Protein AF-A0A535D8J3-F1 (afdb_monomer)

Foldseek 3Di:
DPPPPDDVVVVVVVLVVVLVVCVVVVDPPVVSVVVVVVVVVVVVVVVVVVVVLVVVQVVQCVVCVVVVHHGQPDCPHSNSCVSVVVVVVVVPDDDDDDPPDDPVCVVCV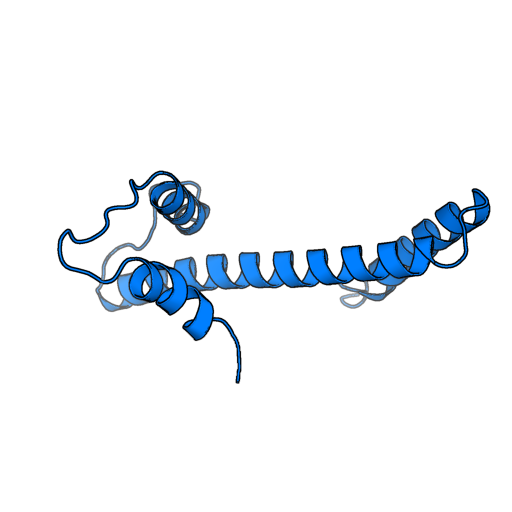VVVVPDDD

Mean predicted aligned error: 8.71 Å

Structure (mmCIF, N/CA/C/O backbone):
data_AF-A0A535D8J3-F1
#
_entry.id   AF-A0A535D8J3-F1
#
loop_
_atom_site.group_PDB
_atom_site.id
_atom_site.type_symbol
_atom_site.label_atom_id
_atom_site.label_alt_id
_atom_site.labe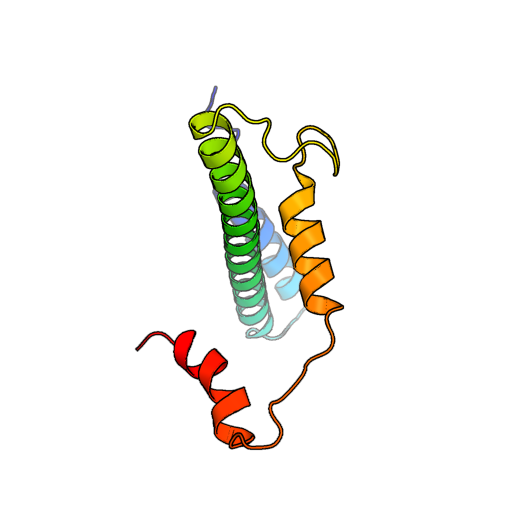l_comp_id
_atom_site.label_asym_id
_atom_site.label_entity_id
_atom_site.label_seq_id
_atom_site.pdbx_PDB_ins_code
_atom_site.Cartn_x
_atom_site.Cartn_y
_atom_site.Cartn_z
_atom_site.occupancy
_atom_site.B_iso_or_equiv
_atom_site.auth_seq_id
_atom_site.auth_comp_id
_atom_site.auth_asym_id
_atom_site.auth_atom_id
_atom_site.pdbx_PDB_model_num
ATOM 1 N N . MET A 1 1 ? 20.474 21.789 -7.745 1.00 48.12 1 MET A N 1
ATOM 2 C CA . MET A 1 1 ? 21.016 20.696 -6.904 1.00 48.12 1 MET A CA 1
ATOM 3 C C . MET A 1 1 ? 19.954 19.678 -6.453 1.00 48.12 1 MET A C 1
ATOM 5 O O . MET A 1 1 ? 20.320 18.5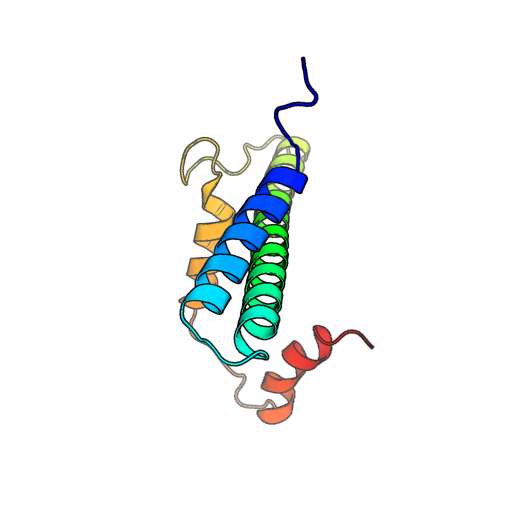44 -6.197 1.00 48.12 1 MET A O 1
ATOM 9 N N . LEU A 1 2 ? 18.654 20.023 -6.411 1.00 57.78 2 LEU A N 1
ATOM 10 C CA . LEU A 1 2 ? 17.565 19.108 -6.003 1.00 57.78 2 LEU A CA 1
ATOM 11 C C . LEU A 1 2 ? 16.944 18.260 -7.138 1.00 57.78 2 LEU A C 1
ATOM 13 O O . LEU A 1 2 ? 16.187 17.344 -6.857 1.00 57.78 2 LEU A O 1
ATOM 17 N N . ALA A 1 3 ? 17.268 18.531 -8.408 1.00 60.47 3 ALA A N 1
ATOM 18 C CA . ALA A 1 3 ? 16.669 17.839 -9.559 1.00 60.47 3 ALA A CA 1
ATOM 19 C C . ALA A 1 3 ? 17.281 16.456 -9.870 1.00 60.47 3 ALA A C 1
ATOM 21 O O . ALA A 1 3 ? 16.703 15.702 -10.639 1.00 60.47 3 ALA A O 1
ATOM 22 N N . ALA A 1 4 ? 18.431 16.116 -9.278 1.00 59.62 4 ALA A N 1
ATOM 23 C CA . ALA A 1 4 ? 19.148 14.866 -9.555 1.00 59.62 4 ALA A CA 1
ATOM 24 C C . ALA A 1 4 ? 18.654 13.662 -8.728 1.00 59.62 4 ALA A C 1
ATOM 26 O O . ALA A 1 4 ? 19.032 12.535 -9.004 1.00 59.62 4 ALA A O 1
ATOM 27 N N . TRP A 1 5 ? 17.836 13.887 -7.696 1.00 58.53 5 TRP A N 1
ATOM 28 C CA . TRP A 1 5 ? 17.475 12.852 -6.716 1.00 58.53 5 TRP A CA 1
ATOM 29 C C . TRP A 1 5 ? 16.174 12.103 -7.040 1.00 58.53 5 TRP A C 1
ATOM 31 O O . TRP A 1 5 ? 15.852 11.138 -6.356 1.00 58.53 5 TRP A O 1
ATOM 41 N N . TYR A 1 6 ? 15.425 12.542 -8.058 1.00 59.53 6 TYR A N 1
ATOM 42 C CA . TYR A 1 6 ? 14.122 11.977 -8.437 1.00 59.53 6 TYR A CA 1
ATOM 43 C C . TYR A 1 6 ? 13.918 11.978 -9.957 1.00 59.53 6 TYR A C 1
ATOM 45 O O . TYR A 1 6 ? 12.842 12.308 -10.461 1.00 59.53 6 TYR A O 1
ATOM 53 N N . ASP A 1 7 ? 14.960 11.638 -10.714 1.00 70.25 7 ASP A N 1
ATOM 54 C CA . ASP A 1 7 ? 14.803 11.488 -12.152 1.00 70.25 7 ASP A CA 1
ATOM 55 C C . ASP A 1 7 ? 14.187 10.122 -12.477 1.00 70.25 7 ASP A C 1
ATOM 57 O O . ASP A 1 7 ? 14.873 9.117 -12.636 1.00 70.25 7 ASP A O 1
ATOM 61 N N . LEU A 1 8 ? 12.856 10.070 -12.579 1.00 67.25 8 LEU A N 1
ATOM 62 C CA . LEU A 1 8 ? 12.122 8.869 -13.008 1.00 67.25 8 LEU A CA 1
ATOM 63 C C . LEU A 1 8 ? 12.591 8.350 -14.383 1.00 67.25 8 LEU A C 1
ATOM 65 O O . LEU A 1 8 ? 12.330 7.195 -14.727 1.00 67.25 8 LEU A O 1
ATOM 69 N N . ARG A 1 9 ? 13.312 9.177 -15.156 1.00 70.75 9 ARG A N 1
ATOM 70 C CA . ARG A 1 9 ? 13.951 8.775 -16.411 1.00 70.75 9 ARG A CA 1
ATOM 71 C C . ARG A 1 9 ? 15.096 7.791 -16.190 1.00 70.75 9 ARG A C 1
ATOM 73 O O . ARG A 1 9 ? 15.287 6.949 -17.053 1.00 70.75 9 ARG A O 1
ATOM 80 N N . ASP A 1 10 ? 15.788 7.804 -15.050 1.00 75.62 10 ASP A N 1
ATOM 81 C CA . ASP A 1 10 ? 16.853 6.829 -14.763 1.00 75.62 10 ASP A CA 1
ATOM 82 C C . ASP A 1 10 ? 16.29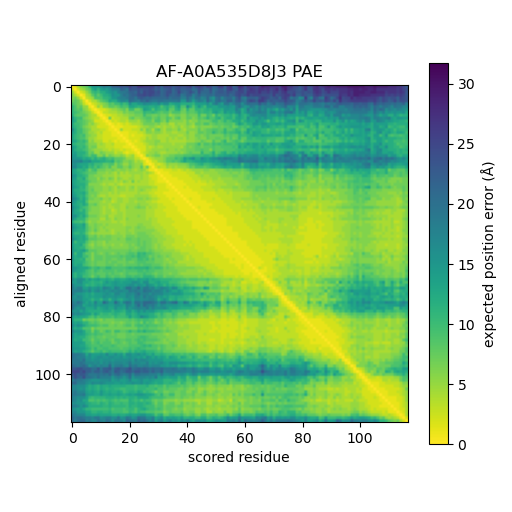5 5.411 -14.608 1.00 75.62 10 ASP A C 1
ATOM 84 O O . ASP A 1 10 ? 16.877 4.452 -15.113 1.00 75.62 10 ASP A O 1
ATOM 88 N N . ILE A 1 11 ? 15.116 5.276 -13.991 1.00 72.88 11 ILE A N 1
ATOM 89 C CA . ILE A 1 11 ? 14.395 3.997 -13.918 1.00 72.88 11 ILE A CA 1
ATOM 90 C C . ILE A 1 11 ? 13.958 3.568 -15.324 1.00 72.88 11 ILE A C 1
ATOM 92 O O . ILE A 1 11 ? 14.121 2.407 -15.689 1.00 72.88 11 ILE A O 1
ATOM 96 N N . GLY A 1 12 ? 13.459 4.506 -16.136 1.00 77.19 12 GLY A N 1
ATOM 97 C CA . GLY A 1 12 ? 13.112 4.249 -17.537 1.00 77.19 12 GLY A CA 1
ATOM 98 C C . GLY A 1 12 ? 14.310 3.800 -18.383 1.00 77.19 12 GLY A C 1
ATOM 99 O O . GLY A 1 12 ? 14.191 2.847 -19.148 1.00 77.19 12 GLY A O 1
ATOM 100 N N . ASN A 1 13 ? 15.473 4.423 -18.192 1.00 82.38 13 ASN A N 1
ATOM 101 C CA . ASN A 1 13 ? 16.720 4.085 -18.878 1.00 82.38 13 ASN A CA 1
ATOM 102 C C . ASN A 1 13 ? 17.258 2.717 -18.432 1.00 82.38 13 ASN A C 1
ATOM 104 O O . ASN A 1 13 ? 17.710 1.939 -19.266 1.00 82.38 13 ASN A O 1
ATOM 108 N N . ALA A 1 14 ? 17.173 2.395 -17.137 1.00 80.25 14 ALA A N 1
ATOM 109 C CA . ALA A 1 14 ? 17.581 1.096 -16.599 1.00 80.25 14 ALA A CA 1
ATOM 110 C C . ALA A 1 14 ? 16.672 -0.044 -17.085 1.00 80.25 14 ALA A C 1
ATOM 112 O O . ALA A 1 14 ? 17.160 -1.110 -17.457 1.00 80.25 14 ALA A O 1
ATOM 113 N N . VAL A 1 15 ? 15.355 0.188 -17.125 1.00 81.06 15 VAL A N 1
ATOM 114 C CA . VAL A 1 15 ? 14.403 -0.759 -17.718 1.00 81.06 15 VAL A CA 1
ATOM 115 C C . VAL A 1 15 ? 14.672 -0.898 -19.217 1.00 81.06 15 VAL A C 1
ATOM 117 O O . VAL A 1 15 ? 14.730 -2.021 -19.700 1.00 81.06 15 VAL A O 1
ATOM 120 N N . GLY A 1 16 ? 14.922 0.198 -19.939 1.00 80.75 16 GLY A N 1
ATOM 121 C CA . GLY A 1 16 ? 15.310 0.171 -21.354 1.00 80.75 16 GLY A CA 1
ATOM 122 C C . GLY A 1 16 ? 16.562 -0.671 -21.612 1.00 80.75 16 GLY A C 1
ATOM 123 O O . GLY A 1 16 ? 16.514 -1.592 -22.417 1.00 80.75 16 GLY A O 1
ATOM 124 N N . ALA A 1 17 ? 17.631 -0.449 -20.844 1.00 83.94 17 ALA A N 1
ATOM 125 C CA . ALA A 1 17 ? 18.871 -1.220 -20.949 1.00 83.94 17 ALA A CA 1
ATOM 126 C C . ALA A 1 17 ? 18.670 -2.720 -20.660 1.00 83.94 17 ALA A C 1
ATOM 128 O O . ALA A 1 17 ? 19.274 -3.566 -21.316 1.00 83.94 17 ALA A O 1
ATOM 129 N N . LEU A 1 18 ? 17.796 -3.062 -19.708 1.00 83.00 18 LEU A N 1
ATOM 130 C CA . LEU A 1 18 ? 17.432 -4.450 -19.411 1.00 83.00 18 LEU A CA 1
ATOM 131 C C . LEU A 1 18 ? 16.650 -5.085 -20.569 1.00 83.00 18 LEU A C 1
ATOM 133 O O . LEU A 1 18 ? 16.883 -6.242 -20.911 1.00 83.00 18 LEU A O 1
ATOM 137 N N . LEU A 1 19 ? 15.730 -4.341 -21.183 1.00 82.88 19 LEU A N 1
ATOM 138 C CA . LEU A 1 19 ? 14.949 -4.815 -22.327 1.00 82.88 19 LEU A CA 1
ATOM 139 C C . LEU A 1 19 ? 15.819 -4.993 -23.576 1.00 82.88 19 LEU A C 1
ATOM 141 O O . LEU A 1 19 ? 15.653 -5.988 -24.283 1.00 82.88 19 LEU A O 1
ATOM 145 N N . ASP A 1 20 ? 16.763 -4.081 -23.807 1.00 83.38 20 ASP A N 1
ATOM 146 C CA . ASP A 1 20 ? 17.752 -4.185 -24.880 1.00 83.38 20 ASP A CA 1
ATOM 147 C C . ASP A 1 20 ? 18.664 -5.399 -24.658 1.00 83.38 20 ASP A C 1
ATOM 149 O O . ASP A 1 20 ? 18.851 -6.197 -25.569 1.00 83.38 20 ASP A O 1
ATOM 153 N N . GLN A 1 21 ? 19.105 -5.648 -23.421 1.00 84.94 21 GLN A N 1
ATOM 154 C CA . GLN A 1 21 ? 19.866 -6.852 -23.079 1.00 84.94 21 GLN A CA 1
ATOM 155 C C . GLN A 1 21 ? 19.071 -8.150 -23.324 1.00 84.94 21 GLN A C 1
ATOM 157 O O . GLN A 1 21 ? 19.626 -9.135 -23.810 1.00 84.94 21 GLN A O 1
ATOM 162 N N . ILE A 1 22 ? 17.768 -8.165 -23.017 1.00 81.94 22 ILE A N 1
ATOM 163 C CA . ILE A 1 22 ? 16.884 -9.307 -23.313 1.00 81.94 22 ILE A CA 1
ATOM 164 C C . ILE A 1 22 ? 16.743 -9.511 -24.826 1.00 81.94 22 ILE A C 1
ATOM 166 O O . ILE A 1 22 ? 16.720 -10.649 -25.298 1.00 81.94 22 ILE A O 1
ATOM 170 N N . ARG A 1 23 ? 16.657 -8.421 -25.591 1.00 81.12 23 ARG A N 1
ATOM 171 C CA . ARG A 1 23 ? 16.586 -8.455 -27.054 1.00 81.12 23 ARG A CA 1
ATOM 172 C C . ARG A 1 23 ? 17.890 -8.968 -27.670 1.00 81.12 23 ARG A C 1
ATOM 174 O O . ARG A 1 23 ? 17.847 -9.801 -28.573 1.00 81.12 23 ARG A O 1
ATOM 181 N N . ASP A 1 24 ? 19.029 -8.545 -27.132 1.00 83.75 24 ASP A N 1
ATOM 182 C CA . ASP A 1 24 ? 20.365 -8.953 -27.577 1.00 83.75 24 ASP A CA 1
ATOM 183 C C . ASP A 1 24 ? 20.652 -10.439 -27.310 1.00 83.75 24 ASP A C 1
ATOM 185 O O . ASP A 1 24 ? 21.456 -11.060 -28.006 1.00 83.75 24 ASP A O 1
ATOM 189 N N . TRP A 1 25 ? 19.947 -11.056 -26.356 1.00 81.56 25 TRP A N 1
ATOM 190 C CA . TRP A 1 25 ? 19.972 -12.506 -26.122 1.00 81.56 25 TRP A CA 1
ATOM 191 C C . TRP A 1 25 ? 19.171 -13.319 -27.153 1.00 81.56 25 TRP A C 1
ATOM 193 O O . TRP A 1 25 ? 19.039 -14.536 -27.011 1.00 81.56 25 TRP A O 1
ATOM 203 N N . GLY A 1 26 ? 18.651 -12.675 -28.203 1.00 84.56 26 GLY A N 1
ATOM 204 C CA . GLY A 1 26 ? 17.903 -13.330 -29.276 1.00 84.56 26 GLY A CA 1
ATOM 205 C C . GLY A 1 26 ? 16.484 -13.728 -28.869 1.00 84.56 26 GLY A C 1
ATOM 206 O O . GLY A 1 26 ? 15.905 -14.639 -29.463 1.00 84.56 26 GLY A O 1
ATOM 207 N N . ALA A 1 27 ? 15.924 -13.082 -27.841 1.00 80.25 27 ALA A N 1
ATOM 208 C CA . ALA A 1 27 ? 14.549 -13.322 -27.433 1.00 80.25 27 ALA A CA 1
ATOM 209 C C . ALA A 1 27 ? 13.565 -12.873 -28.536 1.00 80.25 27 ALA A C 1
ATOM 211 O O . ALA A 1 27 ? 13.792 -11.849 -29.183 1.00 80.25 27 ALA A O 1
ATOM 212 N N . PRO A 1 28 ? 12.449 -13.597 -28.741 1.00 85.38 28 PRO A N 1
ATOM 213 C CA . PRO A 1 28 ? 11.387 -13.175 -29.651 1.00 85.38 28 PRO A CA 1
ATOM 214 C C . PRO A 1 28 ? 10.843 -11.778 -29.318 1.00 85.38 28 PRO A C 1
ATOM 216 O O . PRO A 1 28 ? 10.718 -11.428 -28.143 1.00 85.38 28 PRO A O 1
ATOM 219 N N . ASP A 1 29 ? 10.412 -11.028 -30.337 1.00 83.06 29 ASP A N 1
ATOM 220 C CA . ASP A 1 29 ? 10.007 -9.615 -30.216 1.00 83.06 29 ASP A CA 1
ATOM 221 C C . ASP A 1 29 ? 8.919 -9.343 -29.163 1.00 83.06 29 ASP A C 1
ATOM 223 O O . ASP A 1 29 ? 8.839 -8.243 -28.632 1.00 83.06 29 ASP A O 1
ATOM 227 N N . TRP A 1 30 ? 8.088 -10.329 -28.814 1.00 83.38 30 TRP A N 1
ATOM 228 C CA . TRP A 1 30 ? 7.021 -10.181 -27.817 1.00 83.38 30 TRP A CA 1
ATOM 229 C C . TRP A 1 30 ? 7.518 -10.200 -26.359 1.00 83.38 30 TRP A C 1
ATOM 231 O O . TRP A 1 30 ? 6.828 -9.697 -25.468 1.00 83.38 30 TRP A O 1
ATOM 241 N N . VAL A 1 31 ? 8.707 -10.752 -26.093 1.00 85.50 31 VAL A N 1
ATOM 242 C CA . VAL A 1 31 ? 9.235 -10.952 -24.731 1.00 85.50 31 VAL A CA 1
ATOM 243 C C . VAL A 1 31 ? 9.569 -9.625 -24.029 1.00 85.50 31 VAL A C 1
ATOM 245 O O . VAL A 1 31 ? 9.147 -9.451 -22.878 1.00 85.50 31 VAL A O 1
ATOM 248 N N . PRO A 1 32 ? 10.233 -8.643 -24.672 1.00 85.38 32 PRO A N 1
ATOM 249 C CA . PRO A 1 32 ? 10.466 -7.333 -24.062 1.00 85.38 32 PRO A CA 1
ATOM 250 C C . PRO A 1 32 ? 9.169 -6.572 -23.738 1.00 85.38 32 PRO A C 1
ATOM 252 O O . PRO A 1 32 ? 9.069 -5.950 -22.680 1.00 85.38 32 PRO A O 1
ATOM 255 N N . TYR A 1 33 ? 8.138 -6.658 -24.589 1.00 85.88 33 TYR A N 1
ATOM 256 C CA . TYR A 1 33 ? 6.849 -5.992 -24.340 1.00 85.88 33 TYR A CA 1
ATOM 257 C C . TYR A 1 33 ? 6.105 -6.569 -23.131 1.00 85.88 33 TYR A C 1
ATOM 259 O O . TYR A 1 33 ? 5.539 -5.823 -22.328 1.00 85.88 33 TYR A O 1
ATOM 267 N N . VAL A 1 34 ? 6.116 -7.895 -22.969 1.00 88.50 34 VAL A N 1
ATOM 268 C CA . VAL A 1 34 ? 5.524 -8.533 -21.784 1.00 88.50 34 VAL A CA 1
ATOM 269 C C . VAL A 1 34 ? 6.322 -8.166 -20.535 1.00 88.50 34 VAL A C 1
ATOM 271 O O . VAL A 1 34 ? 5.738 -7.812 -19.512 1.00 88.50 34 VAL A O 1
ATOM 274 N N . THR A 1 35 ? 7.651 -8.177 -20.627 1.00 86.56 35 THR A N 1
ATOM 275 C CA . THR A 1 35 ? 8.537 -7.857 -19.500 1.00 86.56 35 THR A CA 1
ATOM 276 C C . THR A 1 35 ? 8.329 -6.424 -19.009 1.00 86.56 35 THR A C 1
ATOM 278 O O . THR A 1 35 ? 8.156 -6.205 -17.809 1.00 86.56 35 THR A O 1
ATOM 281 N N . SER A 1 36 ? 8.262 -5.449 -19.920 1.00 85.81 36 SER A N 1
ATOM 282 C CA . SER A 1 36 ? 8.013 -4.047 -19.566 1.00 85.81 36 SER A CA 1
ATOM 283 C C . SER A 1 36 ? 6.628 -3.842 -18.944 1.00 85.81 36 SER A C 1
ATOM 285 O O . SER A 1 36 ? 6.500 -3.133 -17.944 1.00 85.81 36 SER A O 1
ATOM 287 N N . SER A 1 37 ? 5.608 -4.531 -19.464 1.00 87.62 37 SER A N 1
ATOM 288 C CA . SER A 1 37 ? 4.249 -4.495 -18.913 1.00 87.62 37 SER A CA 1
ATOM 289 C C . SER A 1 37 ? 4.197 -5.059 -17.490 1.00 87.62 37 SER A C 1
ATOM 291 O O . SER A 1 37 ? 3.601 -4.446 -16.606 1.00 87.62 37 SER A O 1
ATOM 293 N N . VAL A 1 38 ? 4.864 -6.189 -17.233 1.00 91.81 38 VAL A N 1
ATOM 294 C CA . VAL A 1 38 ? 4.932 -6.801 -15.895 1.00 91.81 38 VAL A CA 1
ATOM 295 C C . VAL A 1 38 ? 5.649 -5.884 -14.905 1.00 91.81 38 VAL A C 1
ATOM 297 O O . VAL A 1 38 ? 5.151 -5.683 -13.799 1.00 91.81 38 VAL A O 1
ATOM 300 N N . ILE A 1 39 ? 6.775 -5.281 -15.301 1.00 90.69 39 ILE A N 1
ATOM 301 C CA . ILE A 1 39 ? 7.503 -4.320 -14.457 1.00 90.69 39 ILE A CA 1
ATOM 302 C C . ILE A 1 39 ? 6.605 -3.127 -14.105 1.00 90.69 39 ILE A C 1
ATOM 304 O O . ILE A 1 39 ? 6.534 -2.739 -12.938 1.00 90.69 39 ILE A O 1
ATOM 308 N N . GLY A 1 40 ? 5.875 -2.584 -15.085 1.00 89.12 40 GLY A N 1
ATOM 309 C CA . GLY A 1 40 ? 4.925 -1.493 -14.862 1.00 89.12 40 GLY A CA 1
ATOM 310 C C . GLY A 1 40 ? 3.817 -1.869 -13.874 1.00 89.12 40 GLY A C 1
ATOM 311 O O . GLY A 1 40 ? 3.565 -1.131 -12.920 1.00 89.12 40 GLY A O 1
ATOM 312 N N . ILE A 1 41 ? 3.202 -3.043 -14.050 1.00 92.31 41 ILE A N 1
ATOM 313 C CA . ILE A 1 41 ? 2.153 -3.554 -13.153 1.00 92.31 41 ILE A CA 1
ATOM 314 C C . ILE A 1 41 ? 2.688 -3.718 -11.727 1.00 92.31 41 ILE A C 1
ATOM 316 O O . ILE A 1 41 ? 2.058 -3.252 -10.778 1.00 92.31 41 ILE A O 1
ATOM 320 N N . LEU A 1 42 ? 3.859 -4.339 -11.561 1.00 93.50 42 LEU A N 1
ATOM 321 C CA . LEU A 1 42 ? 4.481 -4.519 -10.248 1.00 93.50 42 LEU A CA 1
ATOM 322 C C . LEU A 1 42 ? 4.819 -3.178 -9.589 1.00 93.50 42 LEU A C 1
ATOM 324 O O . LEU A 1 42 ? 4.603 -3.025 -8.388 1.00 93.50 42 LEU A O 1
ATOM 328 N N . GLY A 1 43 ? 5.294 -2.201 -10.366 1.00 92.88 43 GLY A N 1
ATOM 329 C CA . GLY A 1 43 ? 5.569 -0.850 -9.881 1.00 92.88 43 GLY A CA 1
ATOM 330 C C . GLY A 1 43 ? 4.315 -0.156 -9.349 1.00 92.88 43 GLY A C 1
ATOM 331 O O . GLY A 1 43 ? 4.330 0.374 -8.236 1.00 92.88 43 GLY A O 1
ATOM 332 N N . ILE A 1 44 ? 3.210 -0.220 -10.101 1.00 93.12 44 ILE A N 1
ATOM 333 C CA . ILE A 1 44 ? 1.919 0.342 -9.678 1.00 93.12 44 ILE A CA 1
ATOM 334 C C . ILE A 1 44 ? 1.412 -0.370 -8.419 1.00 93.12 44 ILE A C 1
ATOM 336 O O . ILE A 1 44 ? 1.067 0.294 -7.444 1.00 93.12 44 ILE A O 1
ATOM 340 N N . LEU A 1 45 ? 1.415 -1.707 -8.400 1.00 93.69 45 LEU A N 1
ATOM 341 C CA . LEU A 1 45 ? 0.959 -2.486 -7.244 1.00 93.69 45 LEU A CA 1
ATOM 342 C C . LEU A 1 45 ? 1.767 -2.170 -5.984 1.00 93.69 45 LEU A C 1
ATOM 344 O O . LEU A 1 45 ? 1.187 -1.952 -4.919 1.00 93.69 45 LEU A O 1
ATOM 348 N N . LEU A 1 46 ? 3.095 -2.107 -6.102 1.00 93.88 46 LEU A N 1
ATOM 349 C CA . LEU A 1 46 ? 3.974 -1.766 -4.988 1.00 93.88 46 LEU A CA 1
ATOM 350 C C . LEU A 1 46 ? 3.663 -0.364 -4.456 1.00 93.88 46 LEU A C 1
ATOM 352 O O . LEU A 1 46 ? 3.498 -0.188 -3.248 1.00 93.88 46 LEU A O 1
ATOM 356 N N . TRP A 1 47 ? 3.530 0.618 -5.351 1.00 93.75 47 TRP A N 1
ATOM 357 C CA . TRP A 1 47 ? 3.177 1.987 -4.981 1.00 93.75 47 TRP A CA 1
ATOM 358 C C . TRP A 1 47 ? 1.830 2.062 -4.254 1.00 93.75 47 TRP A C 1
ATOM 360 O O . TRP A 1 47 ? 1.725 2.693 -3.196 1.00 93.75 47 TRP A O 1
ATOM 370 N N . THR A 1 48 ? 0.806 1.384 -4.777 1.00 93.81 48 THR A N 1
ATOM 371 C CA . THR A 1 48 ? -0.525 1.337 -4.164 1.00 93.81 48 THR A CA 1
ATOM 372 C C . THR A 1 48 ? -0.480 0.695 -2.778 1.00 93.81 48 THR A C 1
ATOM 374 O 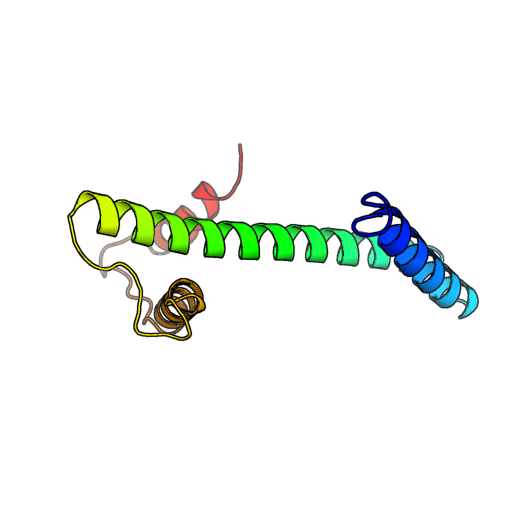O . THR A 1 48 ? -1.020 1.270 -1.834 1.00 93.81 48 THR A O 1
ATOM 377 N N . ILE A 1 49 ? 0.201 -0.446 -2.617 1.00 92.81 49 ILE A N 1
ATOM 378 C CA . ILE A 1 49 ? 0.321 -1.130 -1.319 1.00 92.81 49 ILE A CA 1
ATOM 379 C C . ILE A 1 49 ? 1.019 -0.228 -0.297 1.00 92.81 49 ILE A C 1
ATOM 381 O O . ILE A 1 49 ? 0.503 -0.037 0.804 1.00 92.81 49 ILE A O 1
ATOM 385 N N . LEU A 1 50 ? 2.161 0.365 -0.657 1.00 92.75 50 LEU A N 1
ATOM 386 C CA . LEU A 1 50 ? 2.903 1.254 0.241 1.00 92.75 50 LEU A CA 1
ATOM 387 C C . LEU A 1 50 ? 2.070 2.473 0.649 1.00 92.75 50 LEU A C 1
ATOM 389 O O . LEU A 1 50 ? 2.053 2.836 1.827 1.00 92.75 50 LEU A O 1
ATOM 393 N N . SER A 1 51 ? 1.331 3.054 -0.298 1.00 93.75 51 SER A N 1
ATOM 394 C CA . SER A 1 51 ? 0.432 4.179 -0.035 1.00 93.75 51 SER A CA 1
ATOM 395 C C . SER A 1 51 ? -0.658 3.795 0.964 1.00 93.75 51 SER A C 1
ATOM 397 O O . SER A 1 51 ? -0.849 4.491 1.959 1.00 93.75 51 SER A O 1
ATOM 399 N N . VAL A 1 52 ? -1.338 2.663 0.757 1.00 93.62 52 VAL A N 1
ATOM 400 C CA . VAL A 1 52 ? -2.401 2.183 1.657 1.00 93.62 52 VAL A CA 1
ATOM 401 C C . VAL A 1 52 ? -1.861 1.912 3.063 1.00 93.62 52 VAL A C 1
ATOM 403 O O . VAL A 1 52 ? -2.460 2.357 4.044 1.00 93.62 52 VAL A O 1
ATOM 406 N N . LEU A 1 53 ? -0.711 1.240 3.186 1.00 93.00 53 LEU A N 1
ATOM 407 C CA . LEU A 1 53 ? -0.089 0.983 4.491 1.00 93.00 53 LEU A CA 1
ATOM 408 C C . LEU A 1 53 ? 0.269 2.293 5.211 1.00 93.00 53 LEU A C 1
ATOM 410 O O . LEU A 1 53 ? 0.018 2.419 6.413 1.00 93.00 53 LEU A O 1
ATOM 414 N N . ALA A 1 54 ? 0.800 3.280 4.482 1.00 92.19 54 ALA A N 1
ATOM 415 C CA . ALA A 1 54 ? 1.096 4.600 5.029 1.00 92.19 54 ALA A CA 1
ATOM 416 C C . ALA A 1 54 ? -0.179 5.321 5.492 1.00 92.19 54 ALA A C 1
ATOM 418 O O . ALA A 1 54 ? -0.215 5.818 6.618 1.00 92.19 54 ALA A O 1
ATOM 419 N N . PHE A 1 55 ? -1.244 5.321 4.684 1.00 94.06 55 PHE A N 1
ATOM 420 C CA . PHE A 1 55 ? -2.523 5.940 5.045 1.00 94.06 55 PHE A CA 1
ATOM 421 C C . PHE A 1 55 ? -3.130 5.330 6.310 1.00 94.06 55 PHE A C 1
ATOM 423 O O . PHE A 1 55 ? -3.497 6.077 7.215 1.00 94.06 55 PHE A O 1
ATOM 430 N N . ILE A 1 56 ? -3.154 3.998 6.431 1.00 93.31 56 ILE A N 1
ATOM 431 C CA . ILE A 1 56 ? -3.667 3.308 7.629 1.00 93.31 56 ILE A CA 1
ATOM 432 C C . ILE A 1 56 ? -2.860 3.701 8.876 1.00 93.31 56 ILE A C 1
ATOM 434 O O . ILE A 1 56 ? -3.421 3.919 9.956 1.00 93.31 56 ILE A O 1
ATOM 438 N N . TRP A 1 57 ? -1.532 3.792 8.755 1.00 92.81 57 TRP A N 1
ATOM 439 C CA . TRP A 1 57 ? -0.680 4.217 9.867 1.00 92.81 57 TRP A CA 1
ATOM 440 C C . TRP A 1 57 ? -0.953 5.674 10.269 1.00 92.81 57 TRP A C 1
ATOM 442 O O . TRP A 1 57 ? -1.120 5.957 11.461 1.00 92.81 57 TRP A O 1
ATOM 452 N N . ILE A 1 58 ? -1.043 6.581 9.287 1.00 92.75 58 ILE A N 1
ATOM 453 C CA . ILE A 1 58 ? -1.322 8.008 9.505 1.00 92.75 58 ILE A CA 1
ATOM 454 C C . ILE A 1 58 ? -2.687 8.184 10.163 1.00 92.75 58 ILE A C 1
ATOM 456 O O . ILE A 1 58 ? -2.780 8.858 11.186 1.00 92.75 58 ILE A O 1
ATOM 460 N N . GLU A 1 59 ? -3.729 7.551 9.630 1.00 93.69 59 GLU A N 1
ATOM 461 C CA . GLU A 1 59 ? -5.093 7.630 10.154 1.00 93.69 59 GLU A CA 1
ATOM 462 C C . GLU A 1 59 ? -5.127 7.271 11.645 1.00 93.69 59 GLU A C 1
ATOM 464 O O . GLU A 1 59 ? -5.609 8.045 12.475 1.00 93.69 59 GLU A O 1
ATOM 469 N N . ARG A 1 60 ? -4.511 6.143 12.021 1.00 91.44 60 ARG A N 1
ATOM 470 C CA . ARG A 1 60 ? -4.441 5.710 13.426 1.00 91.44 60 ARG A CA 1
ATOM 471 C C . ARG A 1 60 ? -3.671 6.679 14.312 1.00 91.44 60 ARG A C 1
ATOM 473 O O . ARG A 1 60 ? -4.019 6.843 15.484 1.00 91.44 60 ARG A O 1
ATOM 480 N N . ARG A 1 61 ? -2.620 7.307 13.782 1.00 89.81 61 ARG A N 1
ATOM 481 C CA . ARG A 1 61 ? -1.846 8.330 14.495 1.00 89.81 61 ARG A CA 1
ATOM 482 C C . ARG A 1 61 ? -2.693 9.583 14.720 1.00 89.81 61 ARG A C 1
ATOM 484 O O . ARG A 1 61 ? -2.754 10.063 15.848 1.00 89.81 61 ARG A O 1
ATOM 491 N N . VAL A 1 62 ? -3.370 10.069 13.681 1.00 92.44 62 VAL A N 1
ATOM 492 C CA . VAL A 1 62 ? -4.216 11.272 13.714 1.00 92.44 62 VAL A CA 1
ATOM 493 C C . VAL A 1 62 ? -5.390 11.087 14.673 1.00 92.44 62 VAL A C 1
ATOM 495 O O . VAL A 1 62 ? -5.593 11.922 15.551 1.00 92.44 62 VAL A O 1
ATOM 498 N N . VAL A 1 63 ? -6.103 9.960 14.590 1.00 93.62 63 VAL A N 1
ATOM 499 C CA . VAL A 1 63 ? -7.216 9.650 15.504 1.00 93.62 63 VAL A CA 1
ATOM 500 C C . VAL A 1 63 ? -6.732 9.534 16.954 1.00 93.62 63 VAL A C 1
ATOM 502 O O . VAL A 1 63 ? -7.412 9.993 17.870 1.00 93.62 63 VAL A O 1
ATOM 505 N N . GLY A 1 64 ? -5.541 8.966 17.184 1.00 90.06 64 GLY A N 1
ATOM 506 C CA . GLY A 1 64 ? -4.927 8.927 18.514 1.00 90.06 64 GLY A CA 1
ATOM 507 C C . GLY A 1 64 ? -4.657 10.326 19.072 1.00 90.06 64 GLY A C 1
ATOM 508 O O . GLY A 1 64 ? -5.057 10.625 20.198 1.00 90.06 64 GLY A O 1
ATOM 509 N N . LEU A 1 65 ? -4.063 11.201 18.256 1.00 91.00 65 LEU A N 1
ATOM 510 C CA . LEU A 1 65 ? -3.777 12.5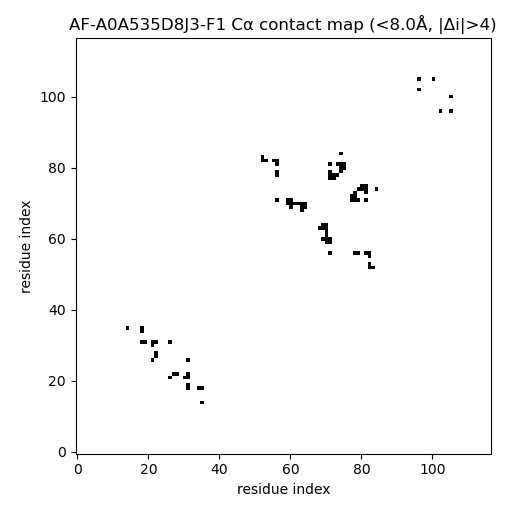90 18.625 1.00 91.00 65 LEU A CA 1
ATOM 511 C C . LEU A 1 65 ? -5.055 13.372 18.957 1.00 91.00 65 LEU A C 1
ATOM 513 O O . LEU A 1 65 ? -5.090 14.057 19.975 1.00 91.00 65 LEU A O 1
ATOM 517 N N . MET A 1 66 ? -6.120 13.217 18.163 1.00 94.50 66 MET A N 1
ATOM 518 C CA . MET A 1 66 ? -7.424 13.843 18.436 1.00 94.50 66 MET A CA 1
ATOM 519 C C . MET A 1 66 ? -8.028 13.394 19.773 1.00 94.50 66 MET A C 1
ATOM 521 O O . MET A 1 66 ? -8.689 14.170 20.454 1.00 94.50 66 MET A O 1
ATOM 525 N N . GLN A 1 67 ? -7.794 12.139 20.158 1.00 95.44 67 GLN A N 1
ATOM 526 C CA . GLN A 1 67 ? -8.319 11.534 21.384 1.00 95.44 67 GLN A CA 1
ATOM 527 C C . GLN A 1 67 ? -7.374 11.691 22.589 1.00 95.44 67 GLN A C 1
ATOM 529 O O . GLN A 1 67 ? -7.596 11.053 23.616 1.00 95.44 67 GLN A O 1
ATOM 534 N N . ASN A 1 68 ? -6.309 12.493 22.466 1.00 92.31 68 ASN A N 1
ATOM 535 C CA . ASN A 1 68 ? -5.253 12.637 23.473 1.00 92.31 68 ASN A CA 1
ATOM 536 C C . ASN A 1 68 ? -4.693 11.282 23.965 1.00 92.31 68 ASN A C 1
ATOM 538 O O . ASN A 1 68 ? -4.413 11.087 25.150 1.00 92.31 68 ASN A O 1
ATOM 542 N N . ARG A 1 69 ? -4.546 10.316 23.047 1.00 92.38 69 ARG A N 1
ATOM 543 C CA . ARG A 1 69 ? -3.914 9.016 23.305 1.00 92.38 69 ARG A CA 1
ATOM 544 C C . ARG A 1 69 ? -2.766 8.768 22.338 1.00 92.38 69 ARG A C 1
ATOM 546 O O . ARG A 1 69 ? -2.770 9.203 21.190 1.00 92.38 69 ARG A O 1
ATOM 553 N N . ILE A 1 70 ? -1.776 8.009 22.788 1.00 83.88 70 ILE A N 1
ATOM 554 C CA . ILE A 1 70 ? -0.643 7.644 21.938 1.00 83.88 70 ILE A CA 1
ATOM 555 C C . ILE A 1 70 ? -1.131 6.658 20.868 1.00 83.88 70 ILE A C 1
ATOM 557 O O . ILE A 1 70 ? -1.759 5.645 21.182 1.00 83.88 70 ILE A O 1
ATOM 561 N N . GLY A 1 71 ? -0.853 6.980 19.601 1.00 83.06 71 GLY A N 1
ATOM 562 C CA . GLY A 1 71 ? -1.103 6.102 18.456 1.00 83.06 71 GLY A CA 1
ATOM 563 C C . GLY A 1 71 ? -0.194 4.858 18.440 1.00 83.06 71 GLY A C 1
ATOM 564 O O . GLY A 1 71 ? 0.428 4.520 19.447 1.00 83.06 71 GLY A O 1
ATOM 565 N N . PRO A 1 72 ? -0.076 4.158 17.300 1.00 82.94 72 PRO A N 1
ATOM 566 C CA . PRO A 1 72 ? 0.724 2.934 17.202 1.00 82.94 72 PRO A CA 1
ATOM 567 C C . PRO A 1 72 ? 2.174 3.137 17.684 1.00 82.94 72 PRO A C 1
ATOM 569 O O . PRO A 1 72 ? 2.858 4.048 17.218 1.00 82.94 72 PRO A O 1
ATOM 572 N N . SER A 1 73 ? 2.642 2.305 18.625 1.00 82.19 73 SER A N 1
ATOM 573 C CA . SER A 1 73 ? 3.975 2.449 19.248 1.00 82.19 73 SER A CA 1
ATOM 574 C C . SER A 1 73 ? 4.717 1.138 19.545 1.00 82.19 73 SER A C 1
ATOM 576 O O . SER A 1 73 ? 5.880 1.184 19.928 1.00 82.19 73 SER A O 1
ATOM 578 N N . ARG A 1 74 ? 4.072 -0.029 19.387 1.00 81.12 74 ARG A N 1
ATOM 579 C CA . ARG A 1 74 ? 4.602 -1.317 19.886 1.00 81.12 74 ARG A CA 1
ATOM 580 C C . ARG A 1 74 ? 5.332 -2.169 18.846 1.00 81.12 74 ARG A C 1
ATOM 582 O O . ARG A 1 74 ? 6.162 -2.987 19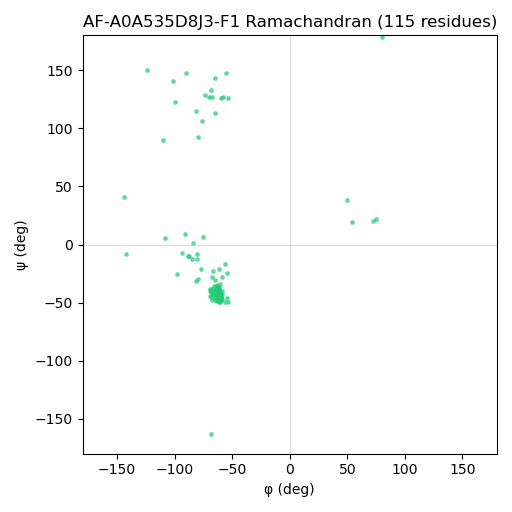.217 1.00 81.12 74 ARG A O 1
ATOM 589 N N . VAL A 1 75 ? 5.023 -2.010 17.565 1.00 80.81 75 VAL A N 1
ATOM 590 C CA . VAL A 1 75 ? 5.544 -2.857 16.479 1.00 80.81 75 VAL A CA 1
ATOM 591 C C . VAL A 1 75 ? 6.513 -2.056 15.608 1.00 80.81 75 VAL A C 1
ATOM 593 O O . VAL A 1 75 ? 6.130 -1.382 14.651 1.00 80.81 75 VAL A O 1
ATOM 596 N N . GLY A 1 76 ? 7.788 -2.101 15.996 1.00 80.12 76 GLY A N 1
ATOM 597 C CA . GLY A 1 76 ? 8.873 -1.344 15.366 1.00 80.12 76 GLY A CA 1
ATOM 598 C C . GLY A 1 76 ? 8.959 0.127 15.810 1.00 80.12 76 GLY A C 1
ATOM 599 O O . GLY A 1 76 ? 8.135 0.594 16.605 1.00 80.12 76 GLY A O 1
ATOM 600 N N . PRO A 1 77 ? 9.954 0.882 15.304 1.00 79.50 77 PRO A N 1
ATOM 601 C CA . PRO A 1 77 ? 10.113 2.300 15.617 1.00 79.50 77 PRO A CA 1
ATOM 602 C C . PRO A 1 77 ? 8.864 3.077 15.174 1.00 79.50 77 PRO A C 1
ATOM 604 O O . PRO A 1 77 ? 8.412 2.952 14.038 1.00 79.50 77 PRO A O 1
ATOM 607 N N . ALA A 1 78 ? 8.262 3.828 16.100 1.00 79.69 78 ALA A N 1
ATOM 608 C CA . ALA A 1 78 ? 7.008 4.569 15.903 1.00 79.69 78 ALA A CA 1
ATOM 609 C C . ALA A 1 78 ? 5.803 3.737 15.393 1.00 79.69 78 ALA A C 1
ATOM 611 O O . ALA A 1 78 ? 4.834 4.304 14.884 1.00 79.69 78 ALA A O 1
ATOM 612 N N . GLY A 1 79 ? 5.830 2.405 15.530 1.00 81.56 79 GLY A N 1
ATOM 613 C CA . GLY A 1 79 ? 4.724 1.539 15.112 1.00 81.56 79 GLY A CA 1
ATOM 614 C C . GLY A 1 79 ? 4.558 1.391 13.595 1.00 81.56 79 GLY A C 1
ATOM 615 O O . GLY A 1 79 ? 3.466 1.042 13.152 1.00 81.56 79 GLY A O 1
ATOM 616 N N . LEU A 1 80 ? 5.593 1.675 12.793 1.00 84.31 80 LEU A N 1
ATOM 617 C CA . LEU A 1 80 ? 5.521 1.629 11.323 1.00 84.31 80 LEU A CA 1
ATOM 618 C C . LEU A 1 80 ? 5.134 0.252 10.768 1.00 84.31 80 LEU A C 1
ATOM 620 O O . LEU A 1 80 ? 4.508 0.166 9.718 1.00 84.31 80 LEU A O 1
ATOM 624 N N . LEU A 1 81 ? 5.452 -0.827 11.487 1.00 87.81 81 LEU A N 1
ATOM 625 C CA . LEU A 1 81 ? 5.118 -2.191 11.067 1.00 87.81 81 LEU A CA 1
ATOM 626 C C . LEU A 1 81 ? 3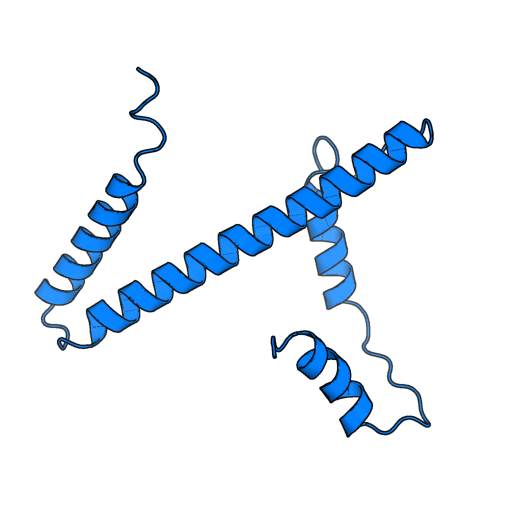.688 -2.604 11.454 1.00 87.81 81 LEU A C 1
ATOM 628 O O . LEU A 1 81 ? 3.272 -3.723 11.163 1.00 87.81 81 LEU A O 1
ATOM 632 N N . GLN A 1 82 ? 2.911 -1.719 12.087 1.00 89.75 82 GLN A N 1
ATOM 633 C CA . GLN A 1 82 ? 1.545 -2.019 12.529 1.00 89.75 82 GLN A CA 1
ATOM 634 C C . GLN A 1 82 ? 0.604 -2.396 11.381 1.00 89.75 82 GLN A C 1
ATOM 636 O O . GLN A 1 82 ? -0.081 -3.408 11.521 1.00 89.75 82 GLN A O 1
ATOM 641 N N . PRO A 1 83 ? 0.573 -1.674 10.245 1.00 89.88 83 PRO A N 1
ATOM 642 C CA . PRO A 1 83 ? -0.291 -2.044 9.126 1.00 89.88 83 PRO A CA 1
ATOM 643 C C . PRO A 1 83 ? 0.072 -3.416 8.538 1.00 89.88 83 PRO A C 1
ATOM 645 O O . PRO A 1 83 ? -0.810 -4.184 8.168 1.00 89.88 83 PRO A O 1
ATOM 648 N N . VAL A 1 84 ? 1.365 -3.759 8.522 1.00 90.12 84 VAL A N 1
ATOM 649 C CA . VAL A 1 84 ? 1.851 -5.065 8.050 1.00 90.12 84 VAL A CA 1
ATOM 650 C C . VAL A 1 84 ? 1.437 -6.183 9.009 1.00 90.12 84 VAL A C 1
ATOM 652 O O . VAL A 1 84 ? 0.945 -7.222 8.571 1.00 90.12 84 VAL A O 1
ATOM 655 N N . ALA A 1 85 ? 1.577 -5.967 10.320 1.00 91.06 85 ALA A N 1
ATOM 656 C CA . ALA A 1 85 ? 1.143 -6.927 11.334 1.00 91.06 85 ALA A CA 1
ATOM 657 C C . ALA A 1 85 ? -0.373 -7.178 11.279 1.00 91.06 85 ALA A C 1
ATOM 659 O O . ALA A 1 85 ? -0.825 -8.314 11.433 1.00 91.06 85 ALA A O 1
ATOM 660 N N . ASP A 1 86 ? -1.160 -6.135 11.015 1.00 90.19 86 ASP A N 1
ATOM 661 C CA . ASP A 1 86 ? -2.608 -6.255 10.874 1.00 90.19 86 ASP A CA 1
ATOM 662 C C . ASP A 1 86 ? -2.999 -7.016 9.601 1.00 90.19 86 ASP A C 1
ATOM 664 O O . ASP A 1 86 ? -3.887 -7.866 9.654 1.00 90.19 86 ASP A O 1
ATOM 668 N N . ALA A 1 87 ? -2.308 -6.778 8.482 1.00 90.38 87 ALA A N 1
ATOM 669 C CA . ALA A 1 87 ? -2.507 -7.549 7.257 1.00 90.38 87 ALA A CA 1
ATOM 670 C C . ALA A 1 87 ? -2.186 -9.037 7.475 1.00 90.38 87 ALA A C 1
ATOM 672 O O . ALA A 1 87 ? -2.993 -9.903 7.137 1.00 90.38 87 ALA A O 1
ATOM 673 N N . LEU A 1 88 ? -1.058 -9.344 8.125 1.00 93.00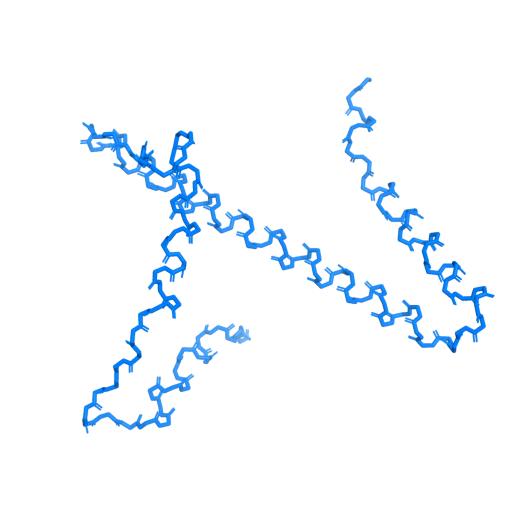 88 LEU A N 1
ATOM 674 C CA . LEU A 1 88 ? -0.678 -10.721 8.445 1.00 93.00 88 LEU A CA 1
ATOM 675 C C . LEU A 1 88 ? -1.705 -11.399 9.362 1.00 93.00 88 LEU A C 1
ATOM 677 O O . LEU A 1 88 ? -2.076 -12.551 9.141 1.00 93.00 88 LEU A O 1
ATOM 681 N N . LYS A 1 89 ? -2.221 -10.673 10.360 1.00 92.19 89 LYS A N 1
ATOM 682 C CA . LYS A 1 89 ? -3.292 -11.163 11.236 1.00 92.19 89 LYS A CA 1
ATOM 683 C C . LYS A 1 89 ? -4.548 -11.543 10.448 1.00 92.19 89 LYS A C 1
ATOM 685 O O . LYS A 1 89 ? -5.187 -12.531 10.801 1.00 92.19 89 LYS A O 1
ATOM 690 N N . LEU A 1 90 ? -4.921 -10.767 9.428 1.00 92.00 90 LEU A N 1
ATOM 691 C CA . LEU A 1 90 ? -6.081 -11.069 8.585 1.00 92.00 90 LEU A CA 1
ATOM 692 C C . LEU A 1 90 ? -5.847 -12.302 7.706 1.00 92.00 90 LEU A C 1
ATOM 694 O O . LEU A 1 90 ? -6.757 -13.111 7.572 1.00 92.00 90 LEU A O 1
ATOM 698 N N . LEU A 1 91 ? -4.636 -12.491 7.174 1.00 91.06 91 LEU A N 1
ATOM 699 C CA . LEU A 1 91 ? -4.292 -13.678 6.377 1.00 91.06 91 LEU A CA 1
ATOM 700 C C . LEU A 1 91 ? -4.312 -14.970 7.199 1.00 91.06 91 LEU A C 1
ATOM 702 O O . LEU A 1 91 ? -4.705 -16.020 6.702 1.00 91.06 91 LEU A O 1
ATOM 706 N N . LEU A 1 92 ? -3.905 -14.889 8.465 1.00 94.56 92 LEU A N 1
ATOM 707 C CA . LEU A 1 92 ? -3.929 -16.020 9.395 1.00 94.56 92 LEU A CA 1
ATOM 708 C C . LEU A 1 92 ? -5.316 -16.265 10.001 1.00 94.56 92 LEU A C 1
ATOM 710 O O . LEU A 1 92 ? -5.512 -17.247 10.718 1.00 94.56 92 LEU A O 1
ATOM 714 N N . LYS A 1 93 ? -6.277 -15.362 9.776 1.00 92.69 93 LYS A N 1
ATOM 715 C CA . LYS A 1 93 ? -7.605 -15.481 10.364 1.00 92.69 93 LYS A CA 1
ATOM 716 C C . LYS A 1 93 ? -8.388 -16.581 9.652 1.00 92.69 93 LYS A C 1
ATOM 718 O O . LYS A 1 93 ? -8.541 -16.560 8.437 1.00 92.69 93 LYS A O 1
ATOM 723 N N . GLU A 1 94 ? -8.941 -17.504 10.434 1.00 90.12 94 GLU A N 1
ATOM 724 C CA . GLU A 1 94 ? -9.807 -18.563 9.914 1.00 90.12 94 GLU A CA 1
ATOM 725 C C . GLU A 1 94 ? -11.018 -17.980 9.160 1.00 90.12 94 GLU A C 1
ATOM 727 O O . GLU A 1 94 ? -11.750 -17.154 9.726 1.00 90.12 94 GLU A O 1
ATOM 732 N N . PRO A 1 95 ? -11.262 -18.406 7.905 1.00 83.75 95 PRO A N 1
ATOM 733 C CA . PRO A 1 95 ? -12.420 -17.971 7.143 1.00 83.75 95 PRO A CA 1
ATOM 734 C C . PRO A 1 95 ? -13.669 -18.698 7.649 1.00 83.75 95 PRO A C 1
ATOM 736 O O . PRO A 1 95 ? -13.876 -19.883 7.394 1.00 83.75 95 PRO A O 1
ATOM 739 N N . VAL A 1 96 ? -14.525 -17.979 8.371 1.00 84.62 96 VAL A N 1
ATOM 740 C CA . VAL A 1 96 ? -15.780 -18.524 8.901 1.00 84.62 96 VAL A CA 1
ATOM 741 C C . VAL A 1 96 ? -16.933 -18.104 7.991 1.00 84.62 96 VAL A C 1
ATOM 743 O O . VAL A 1 96 ? -17.160 -16.916 7.782 1.00 84.62 96 VAL A O 1
ATOM 746 N N . THR A 1 97 ? -17.675 -19.072 7.451 1.00 81.75 97 THR A N 1
ATOM 747 C CA . THR A 1 97 ? -18.912 -18.837 6.683 1.00 81.75 97 THR A CA 1
ATOM 748 C C . THR A 1 97 ? -20.133 -19.114 7.559 1.00 81.75 97 THR A C 1
ATOM 750 O O . THR A 1 97 ? -20.153 -20.068 8.341 1.00 81.75 97 THR A O 1
ATOM 753 N N . THR A 1 98 ? -21.170 -18.287 7.433 1.00 80.69 98 THR A N 1
ATOM 754 C CA . THR A 1 98 ? -22.450 -18.477 8.126 1.00 80.69 98 THR A CA 1
ATOM 755 C C . THR A 1 98 ? -23.183 -19.710 7.587 1.00 80.69 98 THR A C 1
ATOM 757 O O . THR A 1 98 ? -23.317 -19.901 6.382 1.00 80.69 98 THR A O 1
ATOM 760 N N . ARG A 1 99 ? -23.696 -20.564 8.486 1.00 78.75 99 ARG A N 1
ATOM 761 C CA . ARG A 1 99 ? -24.338 -21.847 8.120 1.00 78.75 99 ARG A CA 1
ATOM 762 C C . ARG A 1 99 ? -25.593 -21.711 7.243 1.00 78.75 99 ARG A C 1
ATOM 764 O O . ARG A 1 99 ? -25.958 -22.682 6.597 1.00 78.75 99 ARG A O 1
ATOM 771 N N . GLY A 1 100 ? -26.242 -20.546 7.239 1.00 80.56 100 GLY A N 1
ATOM 772 C CA . GLY A 1 100 ? -27.464 -20.276 6.472 1.00 80.56 100 GLY A CA 1
ATOM 773 C C . GLY A 1 100 ? -27.284 -19.347 5.269 1.00 80.56 100 GLY A C 1
ATOM 774 O O . GLY A 1 100 ? -28.287 -18.954 4.686 1.00 80.56 100 GLY A O 1
ATOM 775 N N . ALA A 1 101 ? -26.055 -18.948 4.922 1.00 81.38 101 ALA A N 1
ATOM 776 C CA . ALA A 1 101 ? -25.825 -18.071 3.775 1.00 81.38 101 ALA A CA 1
ATOM 777 C C . ALA A 1 101 ? -25.590 -18.853 2.483 1.00 81.38 101 ALA A C 1
ATOM 779 O O . ALA A 1 101 ? -24.976 -19.924 2.476 1.00 81.38 101 ALA A O 1
ATOM 780 N N . ASP A 1 102 ? -26.031 -18.256 1.377 1.00 87.06 102 ASP A N 1
ATOM 781 C CA . ASP A 1 102 ? -25.733 -18.739 0.038 1.00 87.06 102 ASP A CA 1
ATOM 782 C C . ASP A 1 102 ? -24.228 -18.635 -0.234 1.00 87.06 102 ASP A C 1
ATOM 784 O O . ASP A 1 102 ? -23.661 -17.540 -0.297 1.00 87.06 102 ASP A O 1
ATOM 788 N N . LYS A 1 103 ? -23.564 -19.789 -0.377 1.00 83.00 103 LYS A N 1
ATOM 789 C CA . LYS A 1 103 ? -22.095 -19.871 -0.453 1.00 83.00 103 LYS A CA 1
ATOM 790 C C . LYS A 1 103 ? -21.545 -19.062 -1.625 1.00 83.00 103 LYS A C 1
ATOM 792 O O . LYS A 1 103 ? -20.558 -18.353 -1.468 1.00 83.00 103 LYS A O 1
ATOM 797 N N . TRP A 1 104 ? -22.193 -19.147 -2.785 1.00 86.94 104 TRP A N 1
ATOM 798 C CA . TRP A 1 104 ? -21.752 -18.444 -3.988 1.00 86.94 104 TRP A CA 1
ATOM 799 C C . TRP A 1 104 ? -21.834 -16.931 -3.826 1.00 86.94 104 TRP A C 1
ATOM 801 O O . TRP A 1 104 ? -20.856 -16.238 -4.088 1.00 86.94 104 TRP A O 1
ATOM 811 N N . LEU A 1 105 ? -22.960 -16.423 -3.322 1.00 87.88 105 LEU A N 1
ATOM 812 C CA . LEU A 1 105 ? -23.136 -14.991 -3.105 1.00 87.88 105 LEU A CA 1
ATOM 813 C C . LEU A 1 105 ? -22.173 -14.460 -2.035 1.00 87.88 105 LEU A C 1
ATOM 815 O O . LEU A 1 105 ? -21.596 -13.391 -2.212 1.00 87.88 105 LEU A O 1
ATOM 819 N N . PHE A 1 106 ? -21.948 -15.224 -0.961 1.00 87.50 106 PHE A N 1
ATOM 820 C CA . PHE A 1 106 ? -21.052 -14.832 0.129 1.00 87.50 106 PHE A CA 1
ATOM 821 C C . PHE A 1 106 ? -19.595 -14.657 -0.330 1.00 87.50 106 PHE A C 1
ATOM 823 O O . PHE A 1 106 ? -18.943 -13.693 0.066 1.00 87.50 106 PHE A O 1
ATOM 830 N N . TRP A 1 107 ? -19.091 -15.545 -1.193 1.00 87.50 107 TRP A N 1
ATOM 831 C CA . TRP A 1 107 ? -17.723 -15.453 -1.722 1.00 87.50 107 TRP A CA 1
ATOM 832 C C . TRP A 1 107 ? -17.578 -14.470 -2.888 1.00 87.50 107 TRP A C 1
ATOM 834 O O . TRP A 1 107 ? -16.520 -13.860 -3.035 1.00 87.50 107 TRP A O 1
ATOM 844 N N . LEU A 1 108 ? -18.618 -14.297 -3.709 1.00 89.62 108 LEU A N 1
ATOM 845 C CA . LEU A 1 108 ? -18.583 -13.381 -4.853 1.00 89.62 108 LEU A CA 1
ATOM 846 C C . LEU A 1 108 ? -18.791 -11.916 -4.457 1.00 89.62 108 LEU A C 1
ATOM 848 O O . LEU A 1 108 ? -18.245 -11.036 -5.119 1.00 89.62 108 LEU A O 1
ATOM 852 N N . ALA A 1 109 ? -19.538 -11.635 -3.385 1.00 89.19 109 ALA A N 1
ATOM 853 C CA . ALA A 1 109 ? -19.853 -10.264 -2.983 1.00 89.19 109 ALA A CA 1
ATOM 854 C C . ALA A 1 109 ? -18.610 -9.367 -2.790 1.00 89.19 109 ALA A C 1
ATOM 856 O O . ALA A 1 109 ? -18.601 -8.265 -3.342 1.00 89.19 109 ALA A O 1
ATOM 857 N N . PRO A 1 110 ? -17.531 -9.807 -2.105 1.00 88.31 110 PRO A N 1
ATOM 858 C CA . PRO A 1 110 ? -16.306 -9.015 -2.012 1.00 88.31 110 PRO A CA 1
ATOM 859 C C . PRO A 1 110 ? -15.660 -8.754 -3.376 1.00 88.31 110 PRO A C 1
ATOM 861 O O . PRO A 1 110 ? -15.188 -7.651 -3.616 1.00 88.31 110 PRO A O 1
ATOM 864 N N . ILE A 1 111 ? -15.664 -9.739 -4.281 1.00 89.62 111 ILE A N 1
ATOM 865 C CA . ILE A 1 111 ? -15.040 -9.619 -5.608 1.00 89.62 111 ILE A CA 1
ATOM 866 C C . ILE A 1 111 ? -15.750 -8.542 -6.432 1.00 89.62 111 ILE A C 1
ATOM 868 O O . ILE A 1 111 ? -15.090 -7.697 -7.027 1.00 89.62 111 ILE A O 1
ATOM 872 N N . VAL A 1 112 ? -17.086 -8.535 -6.418 1.00 90.38 112 VAL A N 1
ATOM 873 C CA . VAL A 1 112 ? -17.893 -7.565 -7.174 1.00 90.38 112 VAL A CA 1
ATOM 874 C C . VAL A 1 112 ? -17.657 -6.131 -6.692 1.00 90.38 112 VAL A C 1
ATOM 876 O O . VAL A 1 112 ? -17.583 -5.230 -7.516 1.00 90.38 112 VAL A O 1
ATOM 879 N N . ILE A 1 113 ? -17.474 -5.913 -5.385 1.00 91.94 113 ILE A N 1
ATOM 880 C CA . ILE A 1 113 ? -17.234 -4.571 -4.818 1.00 91.94 113 ILE A CA 1
ATOM 881 C C . ILE A 1 113 ? -15.901 -3.967 -5.289 1.00 91.94 113 ILE A C 1
ATOM 883 O O . ILE A 1 113 ? -15.788 -2.748 -5.397 1.00 91.94 113 ILE A O 1
ATOM 887 N N . PHE A 1 114 ? -14.891 -4.794 -5.570 1.00 87.62 114 PHE A N 1
ATOM 888 C CA . PHE A 1 114 ? -13.581 -4.315 -6.022 1.00 87.62 114 PHE A CA 1
ATOM 889 C C . PHE A 1 114 ? -13.474 -4.128 -7.540 1.00 87.62 114 PHE A C 1
ATOM 891 O O . PHE A 1 114 ? -12.486 -3.552 -7.995 1.00 87.62 114 PHE A O 1
ATOM 898 N N . ILE A 1 115 ? -14.453 -4.590 -8.325 1.00 90.81 115 ILE A N 1
ATOM 899 C CA . ILE A 1 115 ? -14.493 -4.343 -9.769 1.00 90.81 115 ILE A CA 1
ATOM 900 C C . ILE A 1 115 ? -15.080 -2.942 -9.989 1.00 90.81 115 ILE A C 1
ATOM 902 O O . ILE A 1 115 ? -16.246 -2.721 -9.658 1.00 90.81 115 ILE A O 1
ATOM 906 N N . PRO A 1 116 ? -14.312 -1.983 -10.534 1.00 78.88 116 PRO A N 1
ATOM 907 C CA . PRO A 1 116 ? -14.874 -0.694 -10.909 1.00 78.88 116 PRO A CA 1
ATOM 908 C C . PRO A 1 116 ? -15.842 -0.878 -12.089 1.00 78.88 116 PRO A C 1
ATOM 910 O O . PRO A 1 116 ? -15.477 -1.487 -13.096 1.00 78.88 116 PRO A O 1
ATOM 913 N N . THR A 1 117 ? -17.074 -0.383 -11.933 1.00 60.59 117 THR A N 1
ATOM 914 C CA . THR A 1 117 ? -18.077 -0.250 -13.012 1.00 60.59 117 THR A CA 1
ATOM 915 C C . THR A 1 117 ? -17.717 0.833 -14.015 1.00 60.59 117 THR A C 1
ATOM 917 O O . THR A 1 117 ? -17.098 1.837 -13.594 1.00 60.59 117 THR A O 1
#

Sequence (117 aa):
MLAAWYDLRDIGNAVGALLDQIRDWGAPDWVPYVTSSVIGILGILLWTILSVLAFIWIERRVVGLMQNRIGPSRVGPAGLLQPVADALKLLLKEPVTTRGADKWLFWLAPIVIFIPT

Nearest PDB structures (foldseek):
  8e9i-assembly1_H  TM=8.777E-01  e=1.642E-04  Mycolicibacterium smegmatis MC2 155
  7z7t-assembly1_H  TM=8.079E-01  e=1.024E-04  Escherichia coli str. K-12 substr. MC4100
  7r4g-assembly1_H  TM=8.636E-01  e=1.756E-04  Bos taurus
  7z83-assembly1_H  TM=8.164E-01  e=2.009E-04  Escherichia coli BL21(DE3)
  7p7l-assembly1_H  TM=8.028E-01  e=2.460E-04  Escherichia coli BL21(DE3)

Secondary structure (DSSP, 8-state):
--TTS--HHHHHHHHHHHHHHHHHTT--THHHHHHHHHHHHHHHHHHHHHHHHHHHHHHHHHHHHHTTS--S-SSSGGGTTHHHHHHHHHHTS--PPPTTS-HHHHHHHHHHHHS--

Radius of gyration: 21.7 Å; Cα contacts (8 Å, |Δi|>4): 50; chains: 1; bounding box: 48×42×54 Å

pLDDT: mean 85.12, std 9.01, range [48.12, 95.44]

Solvent-accessible surface area (backbone atoms only — not comparable to full-atom values): 6953 Å² total; per-residue (Å²): 131,78,72,79,83,72,51,68,60,57,58,52,50,53,52,46,53,50,39,50,53,47,47,74,70,68,49,62,85,64,55,49,59,52,51,54,49,50,53,50,50,52,51,52,52,51,51,52,52,54,50,51,43,49,49,56,48,49,51,48,35,52,55,17,55,76,67,78,41,87,38,62,59,84,40,57,81,75,14,70,46,43,49,59,52,52,52,51,51,58,72,72,46,81,89,81,78,66,94,86,58,60,65,67,60,65,65,44,51,65,57,57,72,72,51,84,128